Protein AF-A0A1Y4IN59-F1 (afdb_monomer_lite)

Structure (mmCIF, N/CA/C/O backbone):
data_AF-A0A1Y4IN59-F1
#
_entry.id   AF-A0A1Y4IN59-F1
#
loop_
_atom_site.group_PDB
_atom_site.id
_atom_site.type_symbol
_atom_site.label_atom_id
_atom_site.label_alt_id
_atom_site.label_comp_id
_atom_site.label_asym_id
_atom_site.label_entity_id
_atom_site.label_seq_id
_atom_site.pdbx_PDB_ins_code
_atom_site.Cartn_x
_atom_site.Cartn_y
_atom_site.Cartn_z
_atom_site.occupancy
_atom_site.B_iso_or_equiv
_atom_site.auth_seq_id
_atom_site.auth_comp_id
_atom_site.auth_asym_id
_atom_site.auth_atom_id
_atom_site.pdbx_PDB_model_num
ATOM 1 N N . MET A 1 1 ? 2.119 -14.054 -18.856 1.00 59.28 1 MET A N 1
ATOM 2 C CA . MET A 1 1 ? 0.721 -13.872 -18.400 1.00 59.28 1 MET A CA 1
ATOM 3 C C . MET A 1 1 ? 0.366 -14.731 -17.181 1.00 59.28 1 MET A C 1
ATOM 5 O O . MET A 1 1 ? 0.006 -14.157 -16.165 1.00 59.28 1 MET A O 1
ATOM 9 N N . ARG A 1 2 ? 0.523 -16.069 -17.202 1.00 71.31 2 ARG A N 1
ATOM 10 C CA . ARG A 1 2 ? 0.122 -16.951 -16.075 1.00 71.31 2 ARG A CA 1
ATOM 11 C C . ARG A 1 2 ? 0.782 -16.624 -14.721 1.00 71.31 2 ARG A C 1
ATOM 13 O O . ARG A 1 2 ? 0.092 -16.560 -13.714 1.00 71.31 2 ARG A O 1
ATOM 20 N N . TYR A 1 3 ? 2.085 -16.337 -14.703 1.00 74.56 3 TYR A N 1
ATOM 21 C CA . TYR A 1 3 ? 2.806 -15.957 -13.476 1.00 74.56 3 TYR A CA 1
ATOM 22 C C . TYR A 1 3 ? 2.378 -14.597 -12.904 1.00 74.56 3 TYR A C 1
ATOM 24 O O . TYR A 1 3 ? 2.400 -14.413 -11.693 1.00 74.56 3 TYR A O 1
ATOM 32 N N . LEU A 1 4 ? 1.931 -13.669 -13.759 1.00 69.25 4 LEU A N 1
ATOM 33 C CA . LEU A 1 4 ? 1.424 -12.363 -13.323 1.00 69.25 4 LEU A CA 1
ATOM 34 C C . LEU A 1 4 ? 0.070 -12.495 -12.630 1.00 69.25 4 LEU A C 1
ATOM 36 O O . LEU A 1 4 ? -0.147 -11.867 -11.601 1.00 69.25 4 LEU A O 1
ATOM 40 N N . LEU A 1 5 ? -0.807 -13.356 -13.154 1.00 72.94 5 LEU A N 1
ATOM 41 C CA . LEU A 1 5 ? -2.082 -13.684 -12.513 1.00 72.94 5 LEU A CA 1
ATOM 42 C C . LEU A 1 5 ? -1.878 -14.331 -11.139 1.00 72.94 5 LEU A C 1
ATOM 44 O O . LEU A 1 5 ? -2.532 -13.944 -10.178 1.00 72.94 5 LEU A O 1
ATOM 48 N N . ILE A 1 6 ? -0.938 -15.273 -11.027 1.00 80.50 6 ILE A N 1
ATOM 49 C CA . ILE A 1 6 ? -0.611 -15.921 -9.748 1.00 80.50 6 ILE A CA 1
ATOM 50 C C . ILE A 1 6 ? -0.055 -14.898 -8.750 1.00 80.50 6 ILE A C 1
ATOM 52 O O . ILE A 1 6 ? -0.502 -14.855 -7.607 1.00 80.50 6 ILE A O 1
ATOM 56 N N . PHE A 1 7 ? 0.866 -14.033 -9.184 1.00 76.69 7 PHE A N 1
ATOM 57 C CA . PHE A 1 7 ? 1.404 -12.959 -8.347 1.00 76.69 7 PHE A CA 1
ATOM 58 C C . PHE A 1 7 ? 0.308 -11.997 -7.863 1.00 76.69 7 PHE A C 1
ATOM 60 O O . PHE A 1 7 ? 0.259 -11.662 -6.682 1.00 76.69 7 PHE A O 1
ATOM 67 N N . PHE A 1 8 ? -0.613 -11.612 -8.752 1.00 76.69 8 PHE A N 1
ATOM 68 C CA . PHE A 1 8 ? -1.759 -10.761 -8.429 1.00 76.69 8 PHE A CA 1
ATOM 69 C C . PHE A 1 8 ? -2.679 -11.401 -7.377 1.00 76.69 8 PHE A C 1
ATOM 71 O O . PHE A 1 8 ? -3.025 -10.759 -6.385 1.00 76.69 8 PHE A O 1
ATOM 78 N N . LEU A 1 9 ? -3.020 -12.683 -7.548 1.00 81.31 9 LEU A N 1
ATOM 79 C CA . LEU A 1 9 ? -3.853 -13.432 -6.602 1.00 81.31 9 LEU A CA 1
ATOM 80 C C . LEU A 1 9 ? -3.189 -13.560 -5.225 1.00 81.31 9 LEU A C 1
ATOM 82 O O . LEU A 1 9 ? -3.845 -13.330 -4.210 1.00 81.31 9 LEU A O 1
ATOM 86 N N . ILE A 1 10 ? -1.886 -13.859 -5.180 1.00 84.25 10 ILE A N 1
ATOM 87 C CA . ILE A 1 10 ? -1.117 -13.909 -3.927 1.00 84.25 10 ILE A CA 1
ATOM 88 C C . ILE A 1 10 ? -1.142 -12.545 -3.234 1.00 84.25 10 ILE A C 1
ATOM 90 O O . ILE A 1 10 ? -1.367 -12.474 -2.030 1.00 84.25 10 ILE A O 1
ATOM 94 N N . SER A 1 11 ? -0.975 -11.460 -3.991 1.00 79.50 11 SER A N 1
ATOM 95 C CA . SER A 1 11 ? -1.024 -10.096 -3.463 1.00 79.50 11 SER A CA 1
ATOM 96 C C . SER A 1 11 ? -2.370 -9.783 -2.786 1.00 79.50 11 SER A C 1
ATOM 98 O O . SER A 1 11 ? -2.392 -9.261 -1.670 1.00 79.50 11 SER A O 1
ATOM 100 N N . ILE A 1 12 ? -3.493 -10.176 -3.399 1.00 81.88 12 ILE A N 1
ATOM 101 C CA . ILE A 1 12 ? -4.834 -10.009 -2.810 1.00 81.88 12 ILE A CA 1
ATOM 102 C C . ILE A 1 12 ? -4.978 -10.818 -1.514 1.00 81.88 12 ILE A C 1
ATOM 104 O O . ILE A 1 12 ? -5.447 -10.293 -0.500 1.00 81.88 12 ILE A O 1
ATOM 108 N N . ILE A 1 13 ? -4.541 -12.079 -1.520 1.00 85.62 13 ILE A N 1
ATOM 109 C CA . ILE A 1 13 ? -4.603 -12.953 -0.341 1.00 85.62 13 ILE A CA 1
ATOM 110 C C . ILE A 1 13 ? -3.771 -12.369 0.808 1.00 85.62 13 ILE A C 1
ATOM 112 O O . ILE A 1 13 ? -4.236 -12.325 1.946 1.00 85.62 13 ILE A O 1
ATOM 116 N N . VAL A 1 14 ? -2.576 -11.850 0.518 1.00 84.50 14 VAL A N 1
ATOM 117 C CA . VAL A 1 14 ? -1.717 -11.203 1.519 1.00 84.50 14 VAL A CA 1
ATOM 118 C C . VAL A 1 14 ? -2.392 -9.962 2.110 1.00 84.50 14 VAL A C 1
ATOM 120 O O . VAL A 1 14 ? -2.394 -9.821 3.333 1.00 84.50 14 VAL A O 1
ATOM 123 N N . SER A 1 15 ? -3.035 -9.101 1.306 1.00 80.44 15 SER A N 1
ATOM 124 C CA . SER A 1 15 ? -3.801 -7.974 1.877 1.00 80.44 15 SER A CA 1
ATOM 125 C C . SER A 1 15 ? -4.946 -8.415 2.771 1.00 80.44 15 SER A C 1
ATOM 127 O O . SER A 1 15 ? -5.151 -7.809 3.821 1.00 80.44 15 SER A O 1
ATOM 129 N N . LEU A 1 16 ? -5.677 -9.459 2.381 1.00 82.38 16 LEU A N 1
ATOM 130 C CA . LEU A 1 16 ? -6.761 -10.019 3.183 1.00 82.38 16 LEU A CA 1
ATOM 131 C C . LEU A 1 16 ? -6.238 -10.477 4.549 1.00 82.38 16 LEU A C 1
ATOM 133 O O . LEU A 1 16 ? -6.780 -10.080 5.578 1.00 82.38 16 LEU A O 1
ATOM 137 N N . ILE A 1 17 ? -5.140 -11.237 4.564 1.00 85.50 17 ILE A N 1
ATOM 138 C CA . ILE A 1 17 ? -4.513 -11.739 5.794 1.00 85.50 17 ILE A CA 1
ATOM 139 C C . ILE A 1 17 ? -4.025 -10.588 6.679 1.00 85.50 17 ILE A C 1
ATOM 141 O O . ILE A 1 17 ? -4.328 -10.565 7.871 1.00 85.50 17 ILE A O 1
ATOM 145 N N . ILE A 1 18 ? -3.306 -9.614 6.110 1.00 81.31 18 ILE A N 1
ATOM 146 C CA . ILE A 1 18 ? -2.811 -8.439 6.847 1.00 81.31 18 ILE A CA 1
ATOM 147 C C . ILE A 1 18 ? -3.972 -7.661 7.461 1.00 81.31 18 ILE A C 1
ATOM 149 O O . ILE A 1 18 ? -3.870 -7.194 8.590 1.00 81.31 18 ILE A O 1
ATOM 153 N N . SER A 1 19 ? -5.088 -7.553 6.748 1.00 76.94 19 SER A N 1
ATOM 154 C CA . SER A 1 19 ? -6.267 -6.831 7.224 1.00 76.94 19 SER A CA 1
ATOM 155 C C . SER A 1 19 ? -6.944 -7.538 8.386 1.00 76.94 19 SER A C 1
ATOM 157 O O . SER A 1 19 ? -7.271 -6.884 9.369 1.00 76.94 19 SER A O 1
ATOM 159 N N . LEU A 1 20 ? -7.084 -8.864 8.313 1.00 80.56 20 LEU A N 1
ATOM 160 C CA . LEU A 1 20 ? -7.605 -9.676 9.415 1.00 80.56 20 LEU A CA 1
ATOM 161 C C . LEU A 1 20 ? -6.679 -9.629 10.642 1.00 80.56 20 LEU A C 1
ATOM 163 O O . LEU A 1 20 ? -7.151 -9.571 11.776 1.00 80.56 20 LEU A O 1
ATOM 167 N N . LEU A 1 21 ? -5.3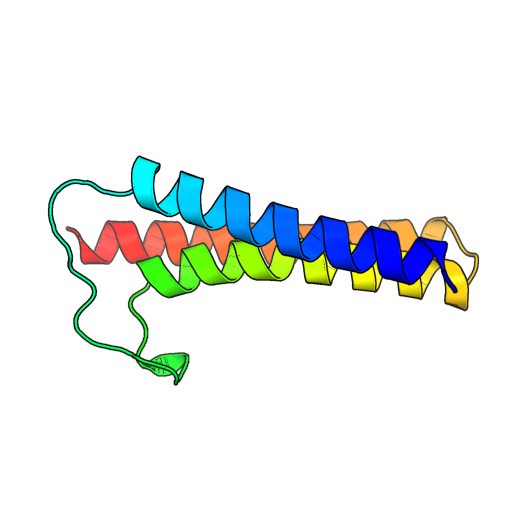58 -9.629 10.427 1.00 82.81 21 LEU A N 1
ATOM 168 C CA . LEU A 1 21 ? -4.364 -9.480 11.494 1.00 82.81 21 LEU A CA 1
ATOM 169 C C . LEU A 1 21 ? -4.425 -8.094 12.140 1.00 82.81 21 LEU A C 1
ATOM 171 O O . LEU A 1 21 ? -4.471 -7.998 13.363 1.00 82.81 21 LEU A O 1
ATOM 175 N N . LEU A 1 22 ? -4.447 -7.031 11.332 1.00 76.81 22 LEU A N 1
ATOM 176 C CA . LEU A 1 22 ? -4.585 -5.651 11.797 1.00 76.81 22 LEU A CA 1
ATOM 177 C C . LEU A 1 22 ? -5.891 -5.471 12.560 1.00 76.81 22 LEU A C 1
ATOM 179 O O . LEU A 1 22 ? -5.883 -4.858 13.619 1.00 76.81 22 LEU A O 1
ATOM 183 N N . GLU A 1 23 ? -6.995 -6.022 12.058 1.00 76.88 23 GLU A N 1
ATOM 184 C CA . GLU A 1 23 ? -8.287 -5.947 12.727 1.00 76.88 23 GLU A CA 1
ATOM 185 C C . GLU A 1 23 ? -8.218 -6.523 14.140 1.00 76.88 23 GLU A C 1
ATOM 187 O O . GLU A 1 23 ? -8.574 -5.801 15.068 1.00 76.88 23 GLU A O 1
ATOM 192 N 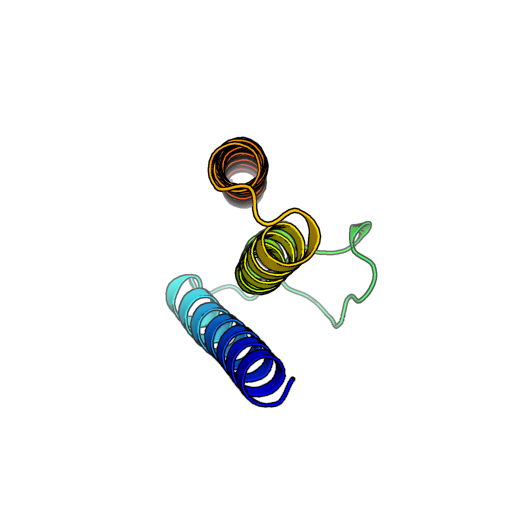N . LYS A 1 24 ? -7.667 -7.735 14.302 1.00 76.88 24 LYS A N 1
ATOM 193 C CA . LYS A 1 24 ? -7.469 -8.379 15.611 1.00 76.88 24 LYS A CA 1
ATOM 194 C C . LYS A 1 24 ? -6.486 -7.631 16.512 1.00 76.88 24 LYS A C 1
ATOM 196 O O . LYS A 1 24 ? -6.709 -7.527 17.710 1.00 76.88 24 LYS A O 1
ATOM 201 N N . LEU A 1 25 ? -5.390 -7.114 15.955 1.00 77.38 25 LEU A N 1
ATOM 202 C CA . LEU A 1 25 ? -4.345 -6.427 16.725 1.00 77.38 25 LEU A CA 1
ATOM 203 C C . LEU A 1 25 ? -4.786 -5.024 17.177 1.00 77.38 25 LEU A C 1
ATOM 205 O O . LEU A 1 25 ? -4.332 -4.529 18.203 1.00 77.38 25 LEU A O 1
ATOM 209 N N . LEU A 1 26 ? -5.680 -4.387 16.417 1.00 69.56 26 LEU A N 1
ATOM 210 C CA . LEU A 1 26 ? -6.240 -3.059 16.685 1.00 69.56 26 LEU A CA 1
ATOM 211 C C . LEU A 1 26 ? -7.604 -3.120 17.396 1.00 69.56 26 LEU A C 1
ATOM 213 O O . LEU A 1 26 ? -8.225 -2.069 17.600 1.00 69.56 26 LEU A O 1
ATOM 217 N N . GLU A 1 27 ? -8.091 -4.316 17.746 1.00 66.56 27 GLU A N 1
ATOM 218 C CA . GLU A 1 27 ? -9.342 -4.544 18.478 1.00 66.56 27 GLU A CA 1
ATOM 219 C C . GLU A 1 27 ? -9.162 -4.193 19.966 1.00 66.56 27 GLU A C 1
ATOM 221 O O . GLU A 1 27 ? -9.180 -5.036 20.854 1.00 66.56 27 GLU A O 1
ATOM 226 N N . ASN A 1 28 ? -8.990 -2.902 20.257 1.00 58.28 28 ASN A N 1
ATOM 227 C CA . ASN A 1 28 ? -9.084 -2.380 21.621 1.00 58.28 28 ASN A CA 1
ATOM 228 C C . ASN A 1 28 ? -10.564 -2.236 22.005 1.00 58.28 28 ASN A C 1
ATOM 230 O O . ASN A 1 28 ? -11.052 -1.110 22.036 1.00 58.28 28 ASN A O 1
ATOM 234 N N . GLY A 1 29 ? -11.265 -3.355 22.223 1.00 53.84 29 GLY A N 1
ATOM 235 C CA . GLY A 1 29 ? -12.521 -3.481 22.990 1.00 53.84 29 GLY A CA 1
ATOM 236 C C . GLY A 1 29 ? -13.790 -2.763 22.495 1.00 53.84 29 GLY A C 1
ATOM 237 O O . GLY A 1 29 ? -14.888 -3.246 22.747 1.00 53.84 29 GLY A O 1
ATOM 238 N N . GLU A 1 30 ? -13.681 -1.656 21.765 1.00 54.91 30 GLU A N 1
ATOM 239 C CA . GLU A 1 30 ? -14.801 -0.826 21.330 1.00 54.91 30 GLU A CA 1
ATOM 240 C C . GLU A 1 30 ? -14.926 -0.871 19.808 1.00 54.91 30 GLU A C 1
ATOM 242 O O . GLU A 1 30 ? -14.103 -0.326 19.060 1.00 54.91 30 GLU A O 1
ATOM 247 N N . LYS A 1 31 ? -15.990 -1.521 19.331 1.00 55.16 31 LYS A N 1
ATOM 248 C CA . LYS A 1 31 ? -16.420 -1.435 17.934 1.00 55.16 31 LYS A CA 1
ATOM 249 C C . LYS A 1 31 ? -17.021 -0.049 17.690 1.00 55.16 31 LYS A C 1
ATOM 251 O O . LYS A 1 31 ? -18.227 0.127 17.733 1.00 55.16 31 LYS A O 1
ATOM 256 N N . ILE A 1 32 ? -16.157 0.929 17.417 1.00 57.75 32 ILE A N 1
ATOM 257 C CA . ILE A 1 32 ? -16.541 2.297 17.007 1.00 57.75 32 ILE A CA 1
ATOM 258 C C . ILE A 1 32 ? -17.133 2.301 15.577 1.00 57.75 32 ILE A C 1
ATOM 260 O O . ILE A 1 32 ? -17.737 3.271 15.128 1.00 57.75 32 ILE A O 1
ATOM 264 N N . ASP A 1 33 ? -16.950 1.214 14.824 1.00 59.41 33 ASP A N 1
ATOM 265 C CA . ASP A 1 33 ? -17.380 1.113 13.433 1.00 59.41 33 ASP A CA 1
ATOM 266 C C . ASP A 1 33 ? -18.861 0.697 13.332 1.00 59.41 33 ASP A C 1
ATOM 268 O O . ASP A 1 33 ? -19.175 -0.484 13.199 1.00 59.41 33 ASP A O 1
ATOM 272 N N . GLU A 1 34 ? -19.776 1.670 13.349 1.00 57.28 34 GLU A N 1
ATOM 273 C CA . GLU A 1 34 ? -21.193 1.426 13.053 1.00 57.28 34 GLU A CA 1
ATOM 274 C C . GLU A 1 34 ? -21.431 1.233 11.541 1.00 57.28 34 GLU A C 1
ATOM 276 O O . GLU A 1 34 ? -20.943 2.001 10.699 1.00 57.28 34 GLU A O 1
ATOM 281 N N . GLY A 1 35 ? -22.187 0.181 11.202 1.00 65.31 35 GLY A N 1
ATOM 282 C CA . GLY A 1 35 ? -22.779 -0.059 9.882 1.00 65.31 35 GLY A CA 1
ATOM 283 C C . GLY A 1 35 ? -21.824 -0.377 8.718 1.00 65.31 35 GLY A C 1
ATOM 284 O O . GLY A 1 35 ? -20.609 -0.153 8.752 1.00 65.31 35 GLY A O 1
ATOM 285 N N . PHE A 1 36 ? -22.403 -0.893 7.628 1.00 61.16 36 PHE A N 1
ATOM 286 C CA . PHE A 1 36 ? -21.715 -1.071 6.347 1.00 61.16 36 PHE A CA 1
ATOM 287 C C . PHE A 1 36 ? -21.663 0.267 5.595 1.00 61.16 36 PHE A C 1
ATOM 289 O O . PHE A 1 36 ? -22.654 0.709 5.019 1.00 61.16 36 PHE A O 1
ATOM 296 N N . ALA A 1 37 ? -20.500 0.921 5.589 1.00 62.62 37 ALA A N 1
ATOM 297 C CA . ALA A 1 37 ? -20.274 2.158 4.845 1.00 62.62 37 ALA A CA 1
ATOM 298 C C . ALA A 1 37 ? -19.391 1.898 3.612 1.00 62.62 37 ALA A C 1
ATOM 300 O O . ALA A 1 37 ? -18.192 1.626 3.724 1.00 62.62 37 ALA A O 1
ATOM 301 N N . PHE A 1 38 ? -19.977 1.996 2.414 1.00 62.78 38 PHE A N 1
ATOM 302 C CA . PHE A 1 38 ? -19.245 1.843 1.150 1.00 62.78 38 PHE A CA 1
ATOM 303 C C . PHE A 1 38 ? -18.493 3.128 0.753 1.00 62.78 38 PHE A C 1
ATOM 305 O O . PHE A 1 38 ? -17.330 3.068 0.341 1.00 62.78 38 PHE A O 1
ATOM 312 N N . CYS A 1 39 ? -19.127 4.294 0.936 1.00 75.62 39 CYS A N 1
ATOM 313 C CA . CYS A 1 39 ? -18.610 5.594 0.502 1.00 75.62 39 CYS A CA 1
ATOM 314 C C . CYS A 1 39 ? -17.413 6.061 1.346 1.00 75.62 39 CYS A C 1
ATOM 316 O O . CYS A 1 39 ? -17.557 6.248 2.554 1.00 75.62 39 CYS A O 1
ATOM 318 N N . PHE A 1 40 ? -16.256 6.299 0.701 1.00 67.06 40 PHE A N 1
ATOM 319 C CA . PHE A 1 40 ? -14.965 6.602 1.350 1.00 67.06 40 PHE A CA 1
ATOM 320 C C . PHE A 1 40 ? -15.043 7.732 2.384 1.00 67.06 40 PHE A C 1
ATOM 322 O O . PHE A 1 40 ? -14.455 7.639 3.461 1.00 67.06 40 PHE A O 1
ATOM 329 N N . TRP A 1 41 ? -15.798 8.784 2.077 1.00 69.12 41 TRP A N 1
ATOM 330 C CA . TRP A 1 41 ? -15.939 9.963 2.927 1.00 69.12 41 TRP A CA 1
ATOM 331 C C . TRP A 1 41 ? -16.556 9.639 4.289 1.00 69.12 41 TRP A C 1
ATOM 333 O O . TRP A 1 41 ? -16.079 10.161 5.296 1.00 69.12 41 TRP A O 1
ATOM 343 N N . ASN A 1 42 ? -17.500 8.694 4.327 1.00 71.44 42 ASN A N 1
ATOM 344 C CA . ASN A 1 42 ? -18.264 8.322 5.517 1.00 71.44 42 ASN A CA 1
ATOM 345 C C . ASN A 1 42 ? -17.604 7.214 6.366 1.00 71.44 42 ASN A C 1
ATOM 347 O O . ASN A 1 42 ? -18.190 6.747 7.338 1.00 71.44 42 ASN A O 1
ATOM 351 N N . LEU A 1 43 ? -16.399 6.748 6.002 1.00 74.19 43 LEU A N 1
ATOM 352 C CA . LEU A 1 43 ? -15.667 5.774 6.818 1.00 74.19 43 LEU A CA 1
ATOM 353 C C . LEU A 1 43 ? -14.932 6.446 7.981 1.00 74.19 43 LEU A C 1
ATOM 355 O O . LEU A 1 43 ? -14.321 7.509 7.829 1.00 74.19 43 LEU A O 1
ATOM 359 N N . SER A 1 44 ? -14.903 5.742 9.110 1.00 78.75 44 SER A N 1
ATOM 360 C CA . SER A 1 44 ? -14.026 6.040 10.243 1.00 78.75 44 SER A CA 1
ATOM 361 C C . SER A 1 44 ? -12.558 6.044 9.804 1.00 78.75 44 SER A C 1
ATOM 363 O O . SER A 1 44 ? -12.157 5.317 8.884 1.00 78.75 44 SER A O 1
ATOM 365 N N . ASN A 1 45 ? -11.717 6.836 10.475 1.00 79.31 45 ASN A N 1
ATOM 366 C CA . ASN A 1 45 ? -10.294 6.875 10.131 1.00 79.31 45 ASN A CA 1
ATOM 367 C C . ASN A 1 45 ? -9.593 5.527 10.367 1.00 79.31 45 ASN A C 1
ATOM 369 O O . ASN A 1 45 ? -8.639 5.220 9.654 1.00 79.31 45 ASN A O 1
ATOM 373 N N . ARG A 1 46 ? -10.115 4.677 11.267 1.00 79.25 46 ARG A N 1
ATOM 374 C CA . ARG A 1 46 ? -9.677 3.280 11.440 1.00 79.25 46 ARG A CA 1
ATOM 375 C C . ARG A 1 46 ? -9.839 2.472 10.153 1.00 79.25 46 ARG A C 1
ATOM 377 O O . ARG A 1 46 ? -8.881 1.873 9.669 1.00 79.25 46 ARG A O 1
ATOM 384 N N . ARG A 1 47 ? -11.040 2.477 9.565 1.00 79.44 47 ARG A N 1
ATOM 385 C CA . 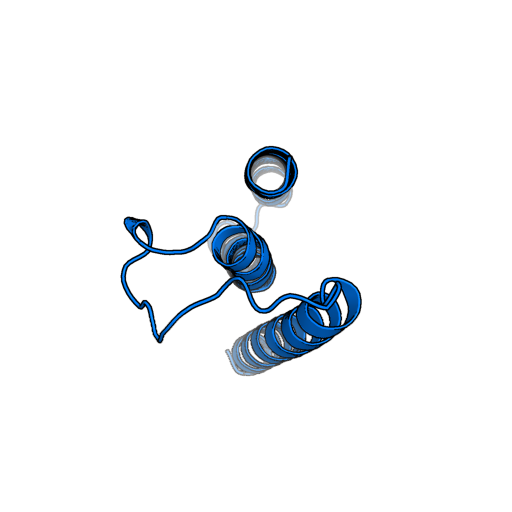ARG A 1 47 ? -11.320 1.735 8.327 1.00 79.44 47 ARG A CA 1
ATOM 386 C C . ARG A 1 47 ? -10.566 2.321 7.134 1.00 79.44 47 ARG A C 1
ATOM 388 O O . ARG A 1 47 ? -10.106 1.562 6.285 1.00 79.44 47 ARG A O 1
ATOM 395 N N . LYS A 1 48 ? -10.379 3.647 7.089 1.00 84.12 48 LYS A N 1
ATOM 396 C CA . LYS A 1 48 ? -9.512 4.308 6.094 1.00 84.12 48 LYS A CA 1
ATOM 397 C C . LYS A 1 48 ? -8.062 3.826 6.210 1.00 84.12 48 LYS A C 1
ATOM 399 O O . LYS A 1 48 ? -7.478 3.477 5.194 1.00 84.12 48 LYS A O 1
ATOM 404 N N . PHE A 1 49 ? -7.522 3.713 7.426 1.00 83.62 49 PHE A N 1
ATOM 405 C CA . PHE A 1 49 ? -6.181 3.177 7.674 1.00 83.62 49 PHE A CA 1
ATOM 406 C C . PHE A 1 49 ? -6.036 1.715 7.231 1.00 83.62 49 PHE A C 1
ATOM 408 O O . PHE A 1 49 ? -5.109 1.402 6.490 1.00 83.62 49 PHE A O 1
ATOM 415 N N . ILE A 1 50 ? -6.977 0.838 7.605 1.00 80.50 50 ILE A N 1
ATOM 416 C CA . ILE A 1 50 ? -6.971 -0.565 7.156 1.00 80.50 50 ILE A CA 1
ATOM 417 C C . ILE A 1 50 ? -7.026 -0.622 5.624 1.00 80.50 50 ILE A C 1
ATOM 419 O O . ILE A 1 50 ? -6.215 -1.311 5.014 1.00 80.50 50 ILE A O 1
ATOM 423 N N . ARG A 1 51 ? -7.904 0.162 4.978 1.00 80.19 51 ARG A N 1
ATOM 424 C CA . ARG A 1 51 ? -7.985 0.249 3.507 1.00 80.19 51 ARG A CA 1
ATOM 425 C C . ARG A 1 51 ? -6.698 0.750 2.853 1.00 80.19 51 ARG A C 1
ATOM 427 O O . ARG A 1 51 ? -6.405 0.314 1.746 1.00 80.19 51 ARG A O 1
ATOM 434 N N . THR A 1 52 ? -5.901 1.593 3.509 1.00 84.50 52 THR A N 1
ATOM 435 C CA . THR A 1 52 ? -4.570 1.938 2.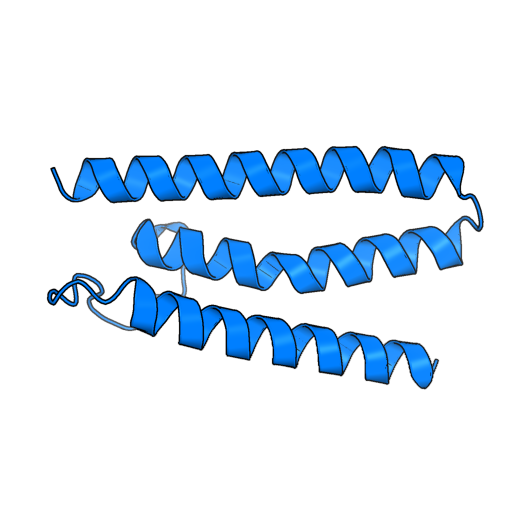991 1.00 84.50 52 THR A CA 1
ATOM 436 C C . THR A 1 52 ? -3.706 0.685 2.857 1.00 84.50 52 THR A C 1
ATOM 438 O O . THR A 1 52 ? -3.087 0.503 1.822 1.00 84.50 52 THR A O 1
ATOM 441 N N . PHE A 1 53 ? -3.739 -0.262 3.797 1.00 80.12 53 PHE A N 1
ATOM 442 C CA . PHE A 1 53 ? -2.997 -1.526 3.651 1.00 80.12 53 PHE A CA 1
ATOM 443 C C . PHE A 1 53 ? -3.514 -2.423 2.520 1.00 80.12 53 PHE A C 1
ATOM 445 O O . PHE A 1 53 ? -2.717 -3.110 1.886 1.00 80.12 53 PHE A O 1
ATOM 452 N N . TRP A 1 54 ? -4.805 -2.356 2.186 1.00 77.25 54 TRP A N 1
ATOM 453 C CA . TRP A 1 54 ? -5.346 -3.006 0.983 1.00 77.25 54 TRP A CA 1
ATOM 454 C C . TRP A 1 54 ? -4.823 -2.408 -0.329 1.00 77.25 54 TRP A C 1
ATOM 456 O O . TRP A 1 54 ? -4.914 -3.063 -1.364 1.00 77.25 54 TRP A O 1
ATOM 466 N N . LEU A 1 55 ? -4.269 -1.191 -0.316 1.00 81.69 55 LEU A N 1
ATOM 467 C CA . LEU A 1 55 ? -3.622 -0.593 -1.489 1.00 81.69 55 LEU A CA 1
ATOM 468 C C . LEU A 1 55 ? -2.173 -1.063 -1.667 1.00 81.69 55 LEU A C 1
ATOM 470 O O . LEU A 1 55 ? -1.623 -0.909 -2.753 1.00 81.69 55 LEU A O 1
ATOM 474 N N . LEU A 1 56 ? -1.555 -1.668 -0.648 1.00 81.62 56 LEU A N 1
ATOM 475 C CA . LEU A 1 56 ? -0.177 -2.166 -0.723 1.00 81.62 56 LEU A CA 1
ATOM 476 C C . LEU A 1 56 ? 0.029 -3.226 -1.834 1.00 81.62 56 LEU A C 1
ATOM 478 O O . LEU A 1 56 ? 0.977 -3.092 -2.608 1.00 81.62 56 LEU A O 1
ATOM 482 N N . PRO A 1 57 ? -0.848 -4.238 -2.001 1.00 80.56 57 PRO A N 1
ATOM 483 C CA . PRO A 1 57 ? -0.764 -5.164 -3.131 1.00 80.56 57 PRO A CA 1
ATOM 484 C C . PRO A 1 57 ? -0.963 -4.474 -4.477 1.00 80.56 57 PRO A C 1
ATOM 486 O O . PRO A 1 57 ? -0.264 -4.777 -5.439 1.00 80.56 57 PRO A O 1
ATOM 489 N N . LEU A 1 58 ? -1.898 -3.519 -4.550 1.00 82.75 58 LEU A N 1
ATOM 490 C CA . LEU A 1 58 ? -2.133 -2.743 -5.766 1.00 82.75 58 LEU A CA 1
ATOM 491 C C . LEU A 1 58 ? -0.860 -1.981 -6.167 1.00 82.75 58 LEU A C 1
ATOM 493 O O . LEU A 1 58 ? -0.485 -1.982 -7.336 1.00 82.75 58 LEU A O 1
ATOM 497 N N . LEU A 1 59 ? -0.157 -1.402 -5.190 1.00 85.50 59 LEU A N 1
ATOM 498 C CA . LEU A 1 59 ? 1.130 -0.737 -5.378 1.00 85.50 59 LEU A CA 1
ATOM 499 C C . LEU A 1 59 ? 2.164 -1.678 -6.012 1.00 85.50 59 LEU A C 1
ATOM 501 O O . LEU A 1 59 ? 2.814 -1.313 -6.991 1.00 85.50 59 LEU A O 1
ATOM 505 N N . ALA A 1 60 ? 2.283 -2.903 -5.491 1.00 84.06 60 ALA A N 1
ATOM 506 C CA . ALA A 1 60 ? 3.204 -3.908 -6.018 1.00 84.06 60 ALA A CA 1
ATOM 507 C C . ALA A 1 60 ? 2.872 -4.275 -7.474 1.00 84.06 60 ALA A C 1
ATOM 509 O O . ALA A 1 60 ? 3.763 -4.354 -8.318 1.00 84.06 60 ALA A O 1
ATOM 510 N N . VAL A 1 61 ? 1.585 -4.429 -7.791 1.00 83.81 61 VAL A N 1
ATOM 511 C CA . VAL A 1 61 ? 1.111 -4.720 -9.152 1.00 83.81 61 VAL A CA 1
ATOM 512 C C . VAL A 1 61 ? 1.441 -3.577 -10.109 1.00 83.81 61 VAL A C 1
ATOM 514 O O . VAL A 1 61 ? 1.938 -3.832 -11.207 1.00 83.81 61 VAL A O 1
ATOM 517 N N . VAL A 1 62 ? 1.222 -2.327 -9.689 1.00 85.38 62 VAL A N 1
ATOM 518 C CA . VAL A 1 62 ? 1.559 -1.137 -10.482 1.00 85.38 62 VAL A CA 1
ATOM 519 C C . VAL A 1 62 ? 3.056 -1.098 -10.775 1.00 85.38 62 VAL A C 1
ATOM 521 O O . VAL A 1 62 ? 3.430 -0.940 -11.933 1.00 85.38 62 VAL A O 1
ATOM 524 N N . ILE A 1 63 ? 3.912 -1.314 -9.772 1.00 86.00 63 ILE A N 1
ATOM 525 C CA . ILE A 1 63 ? 5.374 -1.324 -9.946 1.00 86.00 63 ILE A CA 1
ATOM 526 C C . ILE A 1 63 ? 5.808 -2.438 -10.912 1.00 86.00 63 ILE A C 1
ATOM 528 O O . ILE A 1 63 ? 6.596 -2.184 -11.826 1.00 86.00 63 ILE A O 1
ATOM 532 N N . CYS A 1 64 ? 5.264 -3.652 -10.775 1.00 83.75 64 CYS A N 1
ATOM 533 C CA . CYS A 1 64 ? 5.554 -4.759 -11.689 1.00 83.75 64 CYS A CA 1
ATOM 534 C C . CYS A 1 64 ? 5.124 -4.453 -13.131 1.00 83.75 64 CYS A C 1
ATOM 536 O O . CYS A 1 64 ? 5.875 -4.720 -14.070 1.00 83.75 64 CYS A O 1
ATOM 538 N N . TYR A 1 65 ? 3.936 -3.877 -13.320 1.00 84.25 65 TYR A N 1
ATOM 539 C CA . TYR A 1 65 ? 3.436 -3.496 -14.641 1.00 84.25 65 TYR A CA 1
ATOM 540 C C . TYR A 1 65 ? 4.313 -2.422 -15.298 1.00 84.25 65 TYR A C 1
ATOM 542 O O . TYR A 1 65 ? 4.656 -2.516 -16.481 1.00 84.25 65 TYR A O 1
ATOM 550 N N . LEU A 1 66 ? 4.728 -1.428 -14.511 1.00 86.50 66 LEU A N 1
ATOM 551 C CA . LEU A 1 66 ? 5.619 -0.356 -14.944 1.00 86.50 66 LEU A CA 1
ATOM 552 C C . LEU A 1 66 ? 6.974 -0.920 -15.393 1.00 86.50 66 LEU A C 1
ATOM 554 O O . LEU A 1 66 ? 7.465 -0.578 -16.470 1.00 86.50 66 LEU A O 1
ATOM 558 N N . HIS A 1 67 ? 7.526 -1.864 -14.629 1.00 85.44 67 HIS A N 1
ATOM 559 C CA . HIS A 1 67 ? 8.774 -2.531 -14.983 1.00 85.44 67 HIS A CA 1
ATOM 560 C C . HIS A 1 67 ? 8.681 -3.304 -16.305 1.00 85.44 67 HIS A C 1
ATOM 562 O O . HIS A 1 67 ? 9.563 -3.188 -17.153 1.00 85.44 67 HIS A O 1
ATOM 568 N N . ILE A 1 68 ? 7.596 -4.053 -16.519 1.00 85.75 68 ILE A N 1
ATOM 569 C CA . ILE A 1 68 ? 7.386 -4.836 -17.748 1.00 85.75 68 ILE A CA 1
ATOM 570 C C . ILE A 1 68 ? 7.235 -3.928 -18.972 1.00 85.75 68 ILE A C 1
ATOM 572 O O . ILE A 1 68 ? 7.749 -4.253 -20.043 1.00 85.75 68 ILE A O 1
ATOM 576 N N . THR A 1 69 ? 6.550 -2.794 -18.808 1.00 87.25 69 THR A N 1
ATOM 577 C CA . THR A 1 69 ? 6.250 -1.859 -19.899 1.00 87.25 69 THR A CA 1
ATOM 578 C C . THR A 1 69 ? 7.495 -1.104 -20.354 1.00 87.25 69 THR A C 1
ATOM 580 O O . THR A 1 69 ? 7.793 -1.062 -21.545 1.00 87.25 69 THR A O 1
ATOM 583 N N . TYR A 1 70 ? 8.247 -0.529 -19.413 1.00 87.25 70 TYR A N 1
ATOM 584 C CA . TYR A 1 70 ? 9.376 0.346 -19.738 1.00 87.25 70 TYR A CA 1
ATOM 585 C C . TYR A 1 70 ? 10.727 -0.377 -19.746 1.00 87.25 70 TYR A C 1
ATOM 587 O O . TYR A 1 70 ? 11.699 0.177 -20.253 1.00 87.25 70 TYR A O 1
ATOM 595 N N . LYS A 1 71 ? 10.818 -1.584 -19.162 1.00 87.50 71 LYS A N 1
ATOM 596 C CA . LYS A 1 71 ? 12.046 -2.398 -19.020 1.00 87.50 71 LYS A CA 1
ATOM 597 C C . LYS A 1 71 ? 13.248 -1.643 -18.432 1.00 87.50 71 LYS A C 1
ATOM 599 O O . LYS A 1 71 ? 14.391 -2.066 -18.579 1.00 87.50 71 LYS A O 1
ATOM 604 N N . SER A 1 72 ? 12.995 -0.524 -17.755 1.00 88.38 72 SER A N 1
ATOM 605 C CA . SER A 1 72 ? 14.011 0.353 -17.181 1.00 88.38 72 SER A CA 1
ATOM 606 C C . SER A 1 72 ? 13.993 0.234 -15.666 1.00 88.38 72 SER A C 1
ATOM 608 O O . SER A 1 72 ? 13.011 0.592 -15.007 1.00 88.38 72 SER A O 1
ATOM 610 N N . TYR A 1 73 ? 15.096 -0.263 -15.106 1.00 86.44 73 TYR A N 1
ATOM 611 C CA . TYR A 1 73 ? 15.256 -0.418 -13.661 1.00 86.44 73 TYR A CA 1
ATOM 612 C C . TYR A 1 73 ? 15.288 0.934 -12.943 1.00 86.44 73 TYR A C 1
ATOM 614 O O . TYR A 1 73 ? 14.626 1.090 -11.922 1.00 86.44 73 TYR A O 1
ATOM 622 N N . LEU A 1 74 ? 15.979 1.933 -13.508 1.00 90.00 74 LEU A N 1
ATOM 623 C CA . LEU A 1 74 ? 16.079 3.269 -12.910 1.00 90.00 74 LEU A CA 1
ATOM 624 C C . LEU A 1 74 ? 14.704 3.928 -12.761 1.00 90.00 74 LEU A C 1
ATOM 626 O O . LEU A 1 74 ? 14.361 4.401 -11.680 1.00 90.00 74 LEU A O 1
ATOM 630 N N . LEU A 1 75 ? 13.891 3.900 -13.821 1.00 87.44 75 LEU A N 1
ATOM 631 C CA . LEU A 1 75 ? 12.555 4.495 -13.803 1.00 87.44 75 LEU A CA 1
ATOM 632 C C . LEU A 1 75 ? 11.634 3.757 -12.822 1.00 87.44 75 LEU A C 1
ATOM 634 O O . LEU A 1 75 ? 10.943 4.393 -12.028 1.00 87.44 75 LEU A O 1
ATOM 638 N N . THR A 1 76 ? 11.681 2.422 -12.824 1.00 90.19 76 THR A N 1
ATOM 639 C CA . THR A 1 76 ? 10.913 1.589 -11.884 1.00 90.19 76 THR A CA 1
ATOM 640 C C . THR A 1 76 ? 11.271 1.912 -10.430 1.00 90.19 76 THR A C 1
ATOM 642 O O . THR A 1 76 ? 10.373 2.075 -9.606 1.00 90.19 76 THR A O 1
ATOM 645 N N . CYS A 1 77 ? 12.563 2.057 -10.110 1.00 88.88 77 CYS A N 1
ATOM 646 C CA . CYS A 1 77 ? 13.011 2.392 -8.759 1.00 88.88 77 CYS A CA 1
ATOM 647 C C . CYS A 1 77 ? 12.565 3.792 -8.329 1.00 88.88 77 CYS A C 1
ATOM 649 O O . CYS A 1 77 ? 12.021 3.937 -7.237 1.00 88.88 77 CYS A O 1
ATOM 651 N N . ILE A 1 78 ? 12.745 4.814 -9.173 1.00 92.94 78 ILE A N 1
ATOM 652 C CA . ILE A 1 78 ? 12.359 6.194 -8.837 1.00 92.94 78 ILE A CA 1
ATOM 653 C C . ILE A 1 78 ? 10.855 6.271 -8.554 1.00 92.94 78 ILE A C 1
ATOM 655 O O . ILE A 1 78 ? 10.442 6.769 -7.507 1.00 92.94 78 ILE A O 1
ATOM 659 N N . VAL A 1 79 ? 10.033 5.718 -9.451 1.00 90.81 79 VAL A N 1
ATOM 660 C CA . VAL A 1 79 ? 8.574 5.712 -9.278 1.00 90.81 79 VAL A CA 1
ATOM 661 C C . VAL A 1 79 ? 8.168 4.877 -8.062 1.00 90.81 79 VAL A C 1
ATOM 663 O O . VAL A 1 79 ? 7.324 5.311 -7.281 1.00 90.81 79 VAL A O 1
ATOM 666 N N . GLY A 1 80 ? 8.796 3.718 -7.852 1.00 89.81 80 GLY A N 1
ATOM 667 C CA . GLY A 1 80 ? 8.538 2.858 -6.697 1.00 89.81 80 GLY A CA 1
ATOM 668 C C . GLY A 1 80 ? 8.813 3.550 -5.362 1.00 89.81 80 GLY A C 1
ATOM 669 O O . GLY A 1 80 ? 8.005 3.439 -4.440 1.00 89.81 80 GLY A O 1
ATOM 670 N N . VAL A 1 81 ? 9.903 4.318 -5.265 1.00 91.94 81 VAL A N 1
ATOM 671 C CA . VAL A 1 81 ? 10.243 5.095 -4.062 1.00 91.94 81 VAL A CA 1
ATOM 672 C C . VAL A 1 81 ? 9.219 6.200 -3.815 1.00 91.94 81 VAL A C 1
ATOM 674 O O . VAL A 1 81 ? 8.718 6.321 -2.699 1.00 91.94 81 VAL A O 1
ATOM 677 N N . ILE A 1 82 ? 8.860 6.969 -4.847 1.00 93.50 82 ILE A N 1
ATOM 678 C CA . ILE A 1 82 ? 7.871 8.054 -4.732 1.00 93.50 82 ILE A CA 1
ATOM 679 C C . ILE A 1 82 ? 6.515 7.502 -4.277 1.00 93.50 82 ILE A C 1
ATOM 681 O O . ILE A 1 82 ? 5.926 8.000 -3.318 1.00 93.50 82 ILE A O 1
ATOM 685 N N . LEU A 1 83 ? 6.037 6.438 -4.926 1.00 90.81 83 LEU A N 1
ATOM 686 C CA . LEU A 1 83 ? 4.766 5.798 -4.593 1.00 90.81 83 LEU A CA 1
ATOM 687 C C . LEU A 1 83 ? 4.766 5.221 -3.170 1.00 90.81 83 LEU A C 1
ATOM 689 O O . LEU A 1 83 ? 3.794 5.393 -2.434 1.00 90.81 83 LEU A O 1
ATOM 693 N N . SER A 1 84 ? 5.870 4.597 -2.754 1.00 88.88 84 SER A N 1
ATOM 694 C CA . SER A 1 84 ? 6.023 4.071 -1.393 1.00 88.88 84 SER A CA 1
ATOM 695 C C . SER A 1 84 ? 6.044 5.187 -0.343 1.00 88.88 84 SER A C 1
ATOM 697 O O . SER A 1 84 ? 5.435 5.046 0.716 1.00 88.88 84 SER A O 1
ATOM 699 N N . ALA A 1 85 ? 6.686 6.323 -0.630 1.00 92.00 85 ALA A N 1
ATOM 700 C CA . ALA A 1 85 ? 6.701 7.471 0.272 1.00 92.00 85 ALA A CA 1
ATOM 701 C C . ALA A 1 85 ? 5.294 8.060 0.473 1.00 92.00 85 ALA A C 1
ATOM 703 O O . ALA A 1 85 ? 4.886 8.303 1.610 1.00 92.00 85 ALA A O 1
ATOM 704 N N . ILE A 1 86 ? 4.526 8.221 -0.612 1.00 91.62 86 ILE A N 1
ATOM 705 C CA . ILE A 1 86 ? 3.126 8.676 -0.558 1.00 91.62 86 ILE A CA 1
ATOM 706 C C . ILE A 1 86 ? 2.279 7.705 0.272 1.00 91.62 86 ILE A C 1
ATOM 708 O O . ILE A 1 86 ? 1.514 8.137 1.136 1.00 91.62 86 ILE A O 1
ATOM 712 N N . PHE A 1 87 ? 2.456 6.398 0.060 1.00 89.31 87 PHE A N 1
ATOM 713 C CA . PHE A 1 87 ? 1.756 5.358 0.811 1.00 89.31 87 PHE A CA 1
ATOM 714 C C . PHE A 1 87 ? 2.022 5.448 2.320 1.00 89.31 87 PHE A C 1
ATOM 716 O O . PHE A 1 87 ? 1.085 5.444 3.122 1.00 89.31 87 PHE A O 1
ATOM 723 N N . ILE A 1 88 ? 3.293 5.571 2.720 1.00 88.69 88 ILE A N 1
ATOM 724 C CA . ILE A 1 88 ? 3.681 5.694 4.132 1.00 88.69 88 ILE A CA 1
ATOM 725 C C . ILE A 1 88 ? 3.074 6.960 4.739 1.00 88.69 88 ILE A C 1
ATOM 727 O O . ILE A 1 88 ? 2.500 6.908 5.828 1.00 88.69 88 ILE A O 1
ATOM 731 N N . LEU A 1 89 ? 3.149 8.088 4.030 1.00 91.75 89 LEU A N 1
ATOM 732 C CA . LEU A 1 89 ? 2.595 9.361 4.491 1.00 91.75 89 LEU A CA 1
ATOM 733 C C . LEU A 1 89 ? 1.078 9.249 4.712 1.00 91.75 89 LEU A C 1
ATOM 735 O O . LEU A 1 89 ? 0.570 9.671 5.753 1.00 91.75 89 LEU A O 1
ATOM 739 N N . GLN A 1 90 ? 0.365 8.593 3.793 1.00 88.94 90 GLN A N 1
ATOM 740 C CA . GLN A 1 90 ? -1.070 8.335 3.900 1.00 88.94 90 GLN A CA 1
ATOM 741 C C . GLN A 1 90 ? -1.414 7.418 5.086 1.00 88.94 90 GLN A C 1
ATOM 743 O O . GLN A 1 90 ? -2.349 7.703 5.840 1.00 88.94 90 GLN A O 1
ATOM 748 N N . ALA A 1 91 ? -0.648 6.344 5.296 1.00 86.88 91 ALA A N 1
ATOM 749 C CA . ALA A 1 91 ? -0.835 5.438 6.427 1.00 86.88 91 ALA A CA 1
ATOM 750 C C . ALA A 1 91 ? -0.627 6.162 7.769 1.00 86.88 91 ALA A C 1
ATOM 752 O O . ALA A 1 91 ? -1.465 6.065 8.668 1.00 86.88 91 ALA A O 1
ATOM 753 N N . VAL A 1 92 ? 0.445 6.953 7.890 1.00 88.81 92 VAL A N 1
ATOM 754 C CA . VAL A 1 92 ? 0.743 7.733 9.101 1.00 88.81 92 VAL A CA 1
ATOM 755 C C . VAL A 1 92 ? -0.334 8.784 9.364 1.00 88.81 92 VAL A C 1
ATOM 757 O O . VAL A 1 92 ? -0.761 8.939 10.510 1.00 88.81 92 VAL A O 1
ATOM 760 N N . TYR A 1 93 ? -0.799 9.487 8.329 1.00 89.94 93 TYR A N 1
ATOM 761 C CA . TYR A 1 93 ? -1.846 10.499 8.459 1.00 89.94 93 TYR A CA 1
ATOM 762 C C . TYR A 1 93 ? -3.135 9.909 9.045 1.00 89.94 93 TYR A C 1
ATOM 764 O O . TYR A 1 93 ? -3.634 10.409 10.057 1.00 89.94 93 TYR A O 1
ATOM 772 N N . TYR A 1 94 ? -3.648 8.817 8.466 1.00 87.12 94 TYR A N 1
ATOM 773 C CA . TYR A 1 94 ? -4.881 8.195 8.959 1.00 87.12 94 TYR A CA 1
ATOM 774 C C . TYR A 1 94 ? -4.715 7.572 10.343 1.00 87.12 94 TYR A C 1
ATOM 776 O O . TYR A 1 94 ? -5.627 7.683 11.159 1.00 87.12 94 TYR A O 1
ATOM 784 N N . TYR A 1 95 ? -3.552 6.989 10.643 1.00 84.44 95 TYR A N 1
ATOM 785 C CA . TYR A 1 95 ? -3.268 6.468 11.978 1.00 84.44 95 TYR A CA 1
ATOM 786 C C . TYR A 1 95 ? -3.278 7.570 13.042 1.00 84.44 95 TYR A C 1
ATOM 788 O O . TYR A 1 95 ? -3.947 7.445 14.069 1.00 84.44 95 TYR A O 1
ATOM 796 N N . ARG A 1 96 ? -2.572 8.682 12.790 1.00 86.50 96 ARG A N 1
ATOM 797 C CA . ARG A 1 96 ? -2.554 9.831 13.707 1.00 86.50 96 ARG A CA 1
ATOM 798 C C . ARG A 1 96 ? -3.953 10.395 13.900 1.00 86.50 96 ARG A C 1
ATOM 800 O O . ARG A 1 96 ? -4.357 10.619 15.036 1.00 86.50 96 ARG A O 1
ATOM 807 N N . LYS A 1 97 ? -4.698 10.582 12.810 1.00 86.69 97 LYS A N 1
ATOM 808 C CA . LYS A 1 97 ? -6.058 11.123 12.863 1.00 86.69 97 LYS A CA 1
ATOM 809 C C . LYS A 1 97 ? -7.004 10.214 13.650 1.00 86.69 97 LYS A C 1
ATOM 811 O O . LYS A 1 97 ? -7.750 10.705 14.486 1.00 86.69 97 LYS A O 1
ATOM 816 N N . TRP A 1 98 ? -6.909 8.899 13.461 1.00 81.69 98 TRP A N 1
ATOM 817 C CA . TRP A 1 98 ? -7.672 7.928 14.247 1.00 81.69 98 TRP A CA 1
ATOM 818 C C . TRP A 1 98 ? -7.337 7.982 15.744 1.00 81.69 98 TRP A C 1
ATOM 820 O O . TRP A 1 98 ? -8.237 7.928 16.578 1.00 81.69 98 TRP A O 1
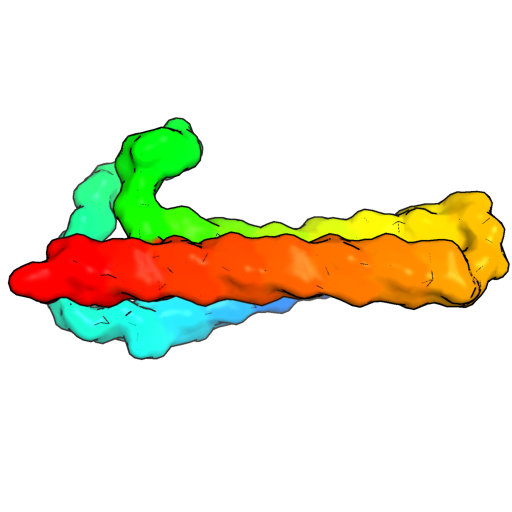ATOM 830 N N . LYS A 1 99 ? -6.058 8.143 16.105 1.00 79.94 99 LYS A N 1
ATOM 831 C CA . LYS A 1 99 ? -5.651 8.271 17.513 1.00 79.94 99 LYS A CA 1
ATOM 832 C C . LYS A 1 99 ? -6.150 9.570 18.157 1.00 79.94 99 LYS A C 1
ATOM 834 O O . LYS A 1 99 ? -6.412 9.576 19.353 1.00 79.94 99 LYS A O 1
ATOM 839 N N . MET A 1 100 ? -6.275 10.643 17.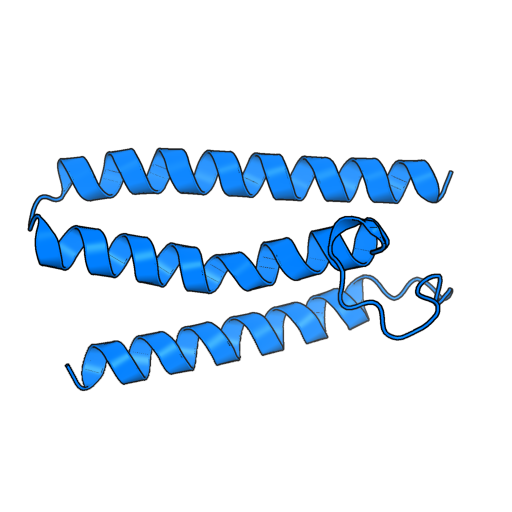377 1.00 82.12 100 MET A N 1
ATOM 840 C CA . MET A 1 100 ? -6.833 11.918 17.837 1.00 82.12 100 MET A CA 1
ATOM 841 C C . MET A 1 100 ? -8.354 11.868 18.009 1.00 82.12 100 MET A C 1
ATOM 843 O O . MET A 1 100 ? -8.853 12.500 18.921 1.00 82.12 100 MET A O 1
ATOM 847 N N . GLU A 1 101 ? -9.081 11.105 17.185 1.00 72.25 101 GLU A N 1
ATOM 848 C CA . GLU A 1 101 ? -10.535 10.897 17.354 1.00 72.25 101 GLU A CA 1
ATOM 849 C C . GLU A 1 101 ? -10.890 10.069 18.595 1.00 72.25 101 GLU A C 1
ATOM 851 O O . GLU A 1 101 ? -12.006 10.161 19.090 1.00 72.25 101 GLU A O 1
ATOM 856 N N . LYS A 1 102 ? -9.955 9.249 19.089 1.00 61.19 102 LYS A N 1
ATOM 857 C CA . LYS A 1 102 ? -10.113 8.484 20.335 1.00 61.19 102 LYS A CA 1
ATOM 858 C C . LYS A 1 102 ? -9.801 9.295 21.603 1.00 61.19 102 LYS A C 1
ATOM 860 O O . LYS A 1 102 ? -9.915 8.732 22.689 1.00 61.19 102 LYS A O 1
ATOM 865 N N . LYS A 1 103 ? -9.323 10.536 21.479 1.00 47.84 103 LYS A N 1
ATOM 866 C CA . LYS A 1 103 ? -8.890 11.378 22.601 1.00 47.84 103 LYS A CA 1
ATOM 867 C C . LYS A 1 103 ? -9.926 12.452 22.892 1.00 47.84 103 LYS A C 1
ATOM 869 O O . LYS A 1 103 ? -10.120 12.726 24.093 1.00 47.84 103 LYS A O 1
#

Secondary structure (DSSP, 8-state):
-HHHHHHHHHHHHHHHHHHHHHHHHT--S-----S---SGGGS-HHHHHHHHHHHHHHHHHHHHHHHHHH--HHHHHHHHHHHHHHHHHHHHHHHHHHHHHT-

Radius of gyration: 16.18 Å; chains: 1; bounding box: 39×29×43 Å

Foldseek 3Di:
DVVLVVLLVVLQVVLVVVLVVLCVVVPPPDPPFPDDDPDPVPGQLSVQLSVLSSCVSVLVSVLVVVCVVPVDPVVSVVVSVVVVVVSVVSNVVSVVVNVVVVD

pLDDT: mean 79.34, std 10.29, range [47.84, 93.5]

Sequence (103 aa):
MRYLLIFFLISIIVSLIISLLLEKLLENGEKIDEGFAFCFWNLSNRRKFIRTFWLLPLLAVVICYLHITYKSYLLTCIVGVILSAIFILQAVYYYRKWKMEKK